Protein AF-A0A6A6ZAH0-F1 (afdb_monomer_lite)

Foldseek 3Di:
DDDDDDDDDPPPDPDDDDDPDPVPCPDDPDDDPDPPDPDQDPVNQVVCPVVDDDDDDDDPVVVVCVVVVVVVVVCVVVVPFPEEQEALAPVSVLVVVVCCVVCVPGGYHYHHPDPDGHPPNQDDPPRHFKDKAFPPCVVVCVVVVQDWDDPDRITIRRGPDDDDDDD

Secondary structure (DSSP, 8-state):
-PPPP-PPP-------S------TT----------------HHHHHTTSTTT--PPP--HHHHHHHHHHHHHHHHHHHSS-SEEEE--BHHHHHHHHHHHHH-TTS-EEEE-SSSS-BGGGG--GGG---EEEETTTHHHHHHHT---EE-SSEEEES-TT------

pLDDT: mean 80.13, std 23.16, range [34.03, 98.5]

Structure (mmCIF, N/CA/C/O backbone):
data_AF-A0A6A6ZAH0-F1
#
_entry.id   AF-A0A6A6ZAH0-F1
#
loop_
_atom_site.group_PDB
_atom_site.id
_atom_site.type_symbol
_atom_site.label_atom_id
_atom_site.label_alt_id
_atom_site.label_comp_id
_atom_site.label_asym_id
_atom_site.label_entity_id
_atom_site.label_seq_id
_atom_site.pdbx_PDB_ins_code
_atom_site.Cartn_x
_atom_site.Cartn_y
_atom_site.Cartn_z
_atom_site.occupancy
_atom_site.B_iso_or_equiv
_atom_site.auth_seq_id
_ato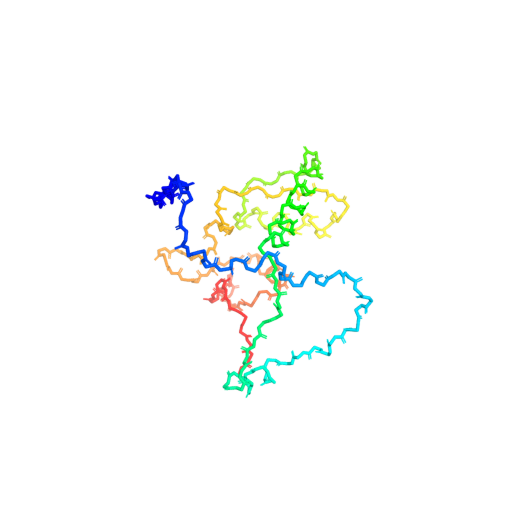m_site.auth_comp_id
_atom_site.auth_asym_id
_atom_site.auth_atom_id
_atom_site.pdbx_PDB_model_num
ATOM 1 N N . MET A 1 1 ? 3.274 23.024 6.729 1.00 49.44 1 MET A N 1
ATOM 2 C CA . MET A 1 1 ? 2.451 23.952 7.531 1.00 49.44 1 MET A CA 1
ATOM 3 C C . MET A 1 1 ? 1.245 23.177 8.020 1.00 49.44 1 MET A C 1
ATOM 5 O O . MET A 1 1 ? 0.526 22.643 7.186 1.00 49.44 1 MET A O 1
ATOM 9 N N . SER A 1 2 ? 1.087 23.022 9.333 1.00 44.03 2 SER A N 1
ATOM 10 C CA . SER A 1 2 ? -0.084 22.353 9.913 1.00 44.03 2 SER A CA 1
ATOM 11 C C . SER A 1 2 ? -1.341 23.197 9.666 1.00 44.03 2 SER A C 1
ATOM 13 O O . SER A 1 2 ? -1.241 24.425 9.724 1.00 44.03 2 SER A O 1
ATOM 15 N N . PRO A 1 3 ? -2.505 22.589 9.378 1.00 44.56 3 PRO A N 1
ATOM 16 C CA . PRO A 1 3 ? -3.747 23.338 9.242 1.00 44.56 3 PRO A CA 1
ATOM 17 C C . PRO A 1 3 ? -4.158 23.950 10.596 1.00 44.56 3 PRO A C 1
ATOM 19 O O . PRO A 1 3 ? -3.790 23.412 11.646 1.00 44.56 3 PRO A O 1
ATOM 22 N N . PRO A 1 4 ? -4.896 25.074 10.598 1.00 46.22 4 PRO A N 1
ATOM 23 C CA . PRO A 1 4 ? -5.333 25.722 11.828 1.00 46.22 4 PRO A CA 1
ATOM 24 C C . PRO A 1 4 ? -6.303 24.830 12.617 1.00 46.22 4 PRO A C 1
ATOM 26 O O . PRO A 1 4 ? -7.178 24.175 12.051 1.00 46.22 4 PRO A O 1
ATOM 29 N N . VAL A 1 5 ? -6.137 24.825 13.942 1.00 50.31 5 VAL A N 1
ATOM 30 C CA . VAL A 1 5 ? -7.052 24.186 14.896 1.00 50.31 5 VAL A CA 1
ATOM 31 C C . VAL A 1 5 ? -8.391 24.920 14.883 1.00 50.31 5 VAL A C 1
ATOM 33 O O . VAL A 1 5 ? -8.432 26.145 14.980 1.00 50.31 5 VAL A O 1
ATOM 36 N N . ALA A 1 6 ? -9.486 24.166 14.800 1.00 41.94 6 ALA A N 1
ATOM 37 C CA . ALA A 1 6 ? -10.827 24.695 15.003 1.00 41.94 6 ALA A CA 1
ATOM 38 C C . ALA A 1 6 ? -11.015 25.049 16.487 1.00 41.94 6 ALA A C 1
ATOM 40 O O . ALA A 1 6 ? -11.250 24.173 17.318 1.00 41.94 6 ALA A O 1
ATOM 41 N N . THR A 1 7 ? -10.889 26.331 16.825 1.00 47.12 7 THR A N 1
ATOM 42 C CA . THR A 1 7 ? -11.331 26.873 18.112 1.00 47.12 7 THR A CA 1
ATOM 43 C C . THR A 1 7 ? -12.829 27.134 18.032 1.00 47.12 7 THR A C 1
ATOM 45 O O . THR A 1 7 ? -13.280 27.895 17.178 1.00 47.12 7 THR A O 1
ATOM 48 N N . PHE A 1 8 ? -13.603 26.490 18.896 1.00 46.66 8 PHE A N 1
ATOM 49 C CA . PHE A 1 8 ? -15.008 26.819 19.105 1.00 46.66 8 PHE A CA 1
ATOM 50 C C . PHE A 1 8 ? -15.122 27.707 20.342 1.00 46.66 8 PHE A C 1
ATOM 52 O O . PHE A 1 8 ? -14.580 27.376 21.396 1.00 46.66 8 PHE A O 1
ATOM 59 N N . ASP A 1 9 ? -15.828 28.826 20.203 1.00 39.25 9 ASP A N 1
ATOM 60 C CA . ASP A 1 9 ? -16.197 29.669 21.334 1.00 39.25 9 ASP A CA 1
ATOM 61 C C . ASP A 1 9 ? -17.203 28.918 22.218 1.00 39.25 9 ASP A C 1
ATOM 63 O O . ASP A 1 9 ? -18.244 28.447 21.745 1.00 39.25 9 ASP A O 1
ATOM 67 N N . GLU A 1 10 ? -16.911 28.806 23.516 1.00 39.69 10 GLU A N 1
ATOM 68 C CA . GLU A 1 10 ? -17.898 28.364 24.501 1.00 39.69 10 GLU A CA 1
ATOM 69 C C . GLU A 1 10 ? -18.996 29.429 24.619 1.00 39.69 10 GLU A C 1
ATOM 71 O O . GLU A 1 10 ? -18.853 30.449 25.295 1.00 39.69 10 GLU A O 1
ATOM 76 N N . VAL A 1 11 ? -20.131 29.190 23.961 1.00 40.19 11 VAL A N 1
ATOM 77 C CA . VAL A 1 11 ? -21.334 29.999 24.165 1.00 40.19 11 VAL A CA 1
ATOM 78 C C . VAL A 1 11 ? -21.904 29.670 25.543 1.00 40.19 11 VAL A C 1
ATOM 80 O O . VAL A 1 11 ? -22.557 28.648 25.751 1.00 40.19 11 VAL A O 1
ATOM 83 N N . ASN A 1 12 ? -21.657 30.569 26.492 1.00 41.06 12 ASN A N 1
ATOM 84 C CA . ASN A 1 12 ? -22.241 30.551 27.825 1.00 41.06 12 ASN A CA 1
ATOM 85 C C . ASN A 1 12 ? -23.762 30.782 27.713 1.00 41.06 12 ASN A C 1
ATOM 87 O O . ASN A 1 12 ? -24.224 31.899 27.468 1.00 41.06 12 ASN A O 1
ATOM 91 N N . THR A 1 13 ? -24.562 29.718 27.823 1.00 39.81 13 THR A N 1
ATOM 92 C CA . THR A 1 13 ? -26.018 29.806 27.652 1.00 39.81 13 THR A CA 1
ATOM 93 C C . THR A 1 13 ? -26.682 30.384 28.901 1.00 39.81 13 THR A C 1
ATOM 95 O O . THR A 1 13 ? -27.171 29.648 29.762 1.00 39.81 13 THR A O 1
ATOM 98 N N . SER A 1 14 ? -26.769 31.713 28.975 1.00 37.03 14 SER A N 1
ATOM 99 C CA . SER A 1 14 ? -27.849 32.351 29.727 1.00 37.03 14 SER A CA 1
ATOM 100 C C . SER A 1 14 ? -29.165 32.069 28.999 1.00 37.03 14 SER A C 1
ATOM 102 O O . SER A 1 14 ? -29.306 32.329 27.803 1.00 37.03 14 SER A O 1
ATOM 104 N N . ARG A 1 15 ? -30.113 31.449 29.709 1.00 50.38 15 ARG A N 1
ATOM 105 C CA . ARG A 1 15 ? -31.440 31.088 29.199 1.00 50.38 15 ARG A CA 1
ATOM 106 C C . ARG A 1 15 ? -32.173 32.343 28.731 1.00 50.38 15 ARG A C 1
ATOM 108 O O . ARG A 1 15 ? -32.501 33.169 29.572 1.00 50.38 15 ARG A O 1
ATOM 115 N N . ASN A 1 16 ? -32.508 32.422 27.442 1.00 35.72 16 ASN A N 1
ATOM 116 C CA . ASN A 1 16 ? -33.753 33.038 26.976 1.00 35.72 16 ASN A CA 1
ATOM 117 C C . ASN A 1 16 ? -34.095 32.655 25.522 1.00 35.72 16 ASN A C 1
ATOM 119 O O . ASN A 1 16 ? -33.371 32.974 24.589 1.00 35.72 16 ASN A O 1
ATOM 123 N N . GLY A 1 17 ? -35.228 31.956 25.381 1.00 45.16 17 GLY A N 1
ATOM 124 C CA . GLY A 1 17 ? -36.203 32.046 24.283 1.00 45.16 17 GLY A CA 1
ATOM 125 C C . GLY A 1 17 ? -35.731 32.082 22.826 1.00 45.16 17 GLY A C 1
ATOM 126 O O . GLY A 1 17 ? -35.777 33.139 22.213 1.00 45.16 17 GLY A O 1
ATOM 127 N N . ASN A 1 18 ? -35.376 30.914 22.278 1.00 41.81 18 ASN A N 1
ATOM 128 C CA . ASN A 1 18 ? -35.708 30.390 20.933 1.00 41.81 18 ASN A CA 1
ATOM 129 C C . ASN A 1 18 ? -34.657 29.345 20.543 1.00 41.81 18 ASN A C 1
ATOM 131 O O . ASN A 1 18 ? -33.749 29.585 19.751 1.00 41.81 18 ASN A O 1
ATOM 135 N N . SER A 1 19 ? -34.755 28.161 21.146 1.00 39.94 19 SER A N 1
ATOM 136 C CA . SER A 1 19 ? -33.891 27.037 20.801 1.00 39.94 19 SER A CA 1
ATOM 137 C C . SER A 1 19 ? -34.335 26.435 19.470 1.00 39.94 19 SER A C 1
ATOM 139 O O . SER A 1 19 ? -35.441 25.898 19.379 1.00 39.94 19 SER A O 1
ATOM 141 N N . PHE A 1 20 ? -33.455 26.451 18.468 1.00 42.12 20 PHE A N 1
ATOM 142 C CA . PHE A 1 20 ? -33.523 25.486 17.376 1.00 42.12 20 PHE A CA 1
ATOM 143 C C . PHE A 1 20 ? -33.599 24.088 17.993 1.00 42.12 20 PHE A C 1
ATOM 145 O O . PHE A 1 20 ? -32.735 23.695 18.779 1.00 42.12 20 PHE A O 1
ATOM 152 N N . ALA A 1 21 ? -34.679 23.366 17.701 1.00 43.47 21 ALA A N 1
ATOM 153 C CA . ALA A 1 21 ? -34.911 22.048 18.259 1.00 43.47 21 ALA A CA 1
ATOM 154 C C . ALA A 1 21 ? -33.865 21.076 17.699 1.00 43.47 21 ALA A C 1
ATOM 156 O O . ALA A 1 21 ? -34.043 20.505 16.623 1.00 43.47 21 ALA A O 1
ATOM 157 N N . ILE A 1 22 ? -32.768 20.873 18.434 1.00 53.12 22 ILE A N 1
ATOM 158 C CA . ILE A 1 22 ? -31.915 19.704 18.240 1.00 53.12 22 ILE A CA 1
ATOM 159 C C . ILE A 1 22 ? -32.826 18.507 18.500 1.00 53.12 22 ILE A C 1
ATOM 161 O O . ILE A 1 22 ? -33.204 18.242 19.643 1.00 53.12 22 ILE A O 1
ATOM 165 N N . LYS A 1 23 ? -33.238 17.815 17.433 1.00 48.50 23 LYS A N 1
ATOM 166 C CA . LYS A 1 23 ? -33.990 16.562 17.528 1.00 48.50 23 LYS A CA 1
ATOM 167 C C . LYS A 1 23 ? -33.090 15.539 18.223 1.00 48.50 23 LYS A C 1
ATOM 169 O O . LYS A 1 23 ? -32.306 14.844 17.586 1.00 48.50 23 LYS A O 1
ATOM 174 N N . LYS A 1 24 ? -33.189 15.488 19.553 1.00 51.62 24 LYS A N 1
ATOM 175 C CA . LYS A 1 24 ? -32.439 14.590 20.445 1.00 51.62 24 LYS A CA 1
ATOM 176 C C . LYS A 1 24 ? -32.706 13.110 20.114 1.00 51.62 24 LYS A C 1
ATOM 178 O O . LYS A 1 24 ? -31.846 12.249 20.313 1.00 51.62 24 LYS A O 1
ATOM 183 N N . ASP A 1 25 ? -33.837 12.857 19.460 1.00 52.41 25 ASP A N 1
ATOM 184 C CA . ASP A 1 25 ? -34.356 11.535 19.134 1.00 52.41 25 ASP A CA 1
ATOM 185 C C . ASP A 1 25 ? -34.419 11.295 17.617 1.00 52.41 25 ASP A C 1
ATOM 187 O O . ASP A 1 25 ? -35.470 11.023 17.043 1.00 52.41 25 ASP A O 1
ATOM 191 N N . LEU A 1 26 ? -33.275 11.381 16.929 1.00 53.47 26 LEU A N 1
ATOM 192 C CA . LEU A 1 26 ? -33.140 10.713 15.628 1.00 53.47 26 LEU A CA 1
ATOM 193 C C . LEU A 1 26 ? -33.296 9.197 15.850 1.00 53.47 26 LEU A C 1
ATOM 195 O O . LEU A 1 26 ? -32.556 8.658 16.678 1.00 53.47 26 LEU A O 1
ATOM 199 N N . PRO A 1 27 ? -34.208 8.488 15.172 1.00 47.91 27 PRO A N 1
ATOM 200 C CA . PRO A 1 27 ? -34.432 7.068 15.422 1.00 47.91 27 PRO A CA 1
ATOM 201 C C . PRO A 1 27 ? -33.123 6.284 15.258 1.00 47.91 27 PRO A C 1
ATOM 203 O O . PRO A 1 27 ? -32.536 6.223 14.179 1.00 47.91 27 PRO A O 1
ATOM 206 N N . VAL A 1 28 ? -32.634 5.705 16.356 1.00 47.09 28 VAL A N 1
ATOM 207 C CA . VAL A 1 28 ? -31.566 4.706 16.314 1.00 47.09 28 VAL A CA 1
ATOM 208 C C . VAL A 1 28 ? -32.256 3.403 15.964 1.00 47.09 28 VAL A C 1
ATOM 210 O O . VAL A 1 28 ? -32.920 2.815 16.814 1.00 47.09 28 VAL A O 1
ATOM 213 N N . HIS A 1 29 ? -32.123 2.948 14.720 1.00 49.47 29 HIS A N 1
ATOM 214 C CA . HIS A 1 29 ? -32.482 1.575 14.396 1.00 49.47 29 HIS A CA 1
ATOM 215 C C . HIS A 1 29 ? -31.541 0.648 15.177 1.00 49.47 29 HIS A C 1
ATOM 217 O O . HIS A 1 29 ? -30.382 0.440 14.814 1.00 49.47 29 HIS A O 1
ATOM 223 N N . THR A 1 30 ? -32.032 0.132 16.304 1.00 43.94 30 THR A N 1
ATOM 224 C CA . THR A 1 30 ? -31.494 -1.063 16.950 1.00 43.94 30 THR A CA 1
ATOM 225 C C . THR A 1 30 ? -31.515 -2.190 15.926 1.00 43.94 30 THR A C 1
ATOM 227 O O . THR A 1 30 ? -32.430 -2.263 15.107 1.00 43.94 30 THR A O 1
ATOM 230 N N . LYS A 1 31 ? -30.470 -3.028 15.919 1.00 43.69 31 LYS A N 1
ATOM 231 C CA . LYS A 1 31 ? -30.310 -4.144 14.977 1.00 43.69 31 LYS A CA 1
ATOM 232 C C . LYS A 1 31 ? -31.544 -5.060 15.010 1.00 43.69 31 LYS A C 1
ATOM 234 O O . LYS A 1 31 ? -31.597 -5.991 15.804 1.00 43.69 31 LYS A O 1
ATOM 239 N N . GLY A 1 32 ? -32.524 -4.792 14.154 1.00 37.25 32 GLY A N 1
ATOM 240 C CA . GLY A 1 32 ? -33.527 -5.760 13.737 1.00 37.25 32 GLY A CA 1
ATOM 241 C C . GLY A 1 32 ? -32.890 -6.699 12.719 1.00 37.25 32 GLY A C 1
ATOM 242 O O . GLY A 1 32 ? -32.059 -6.253 11.926 1.00 37.25 32 GLY A O 1
ATOM 243 N N . ASN A 1 33 ? -33.243 -7.986 12.777 1.00 40.12 33 ASN A N 1
ATOM 244 C CA . ASN A 1 33 ? -32.808 -9.018 11.834 1.00 40.12 33 ASN A CA 1
ATOM 245 C C . ASN A 1 33 ? -32.844 -8.479 10.398 1.00 40.12 33 ASN A C 1
ATOM 247 O O . ASN A 1 33 ? -33.912 -8.203 9.853 1.00 40.12 33 ASN A O 1
ATOM 251 N N . GLY A 1 34 ? -31.656 -8.266 9.830 1.00 43.16 34 GLY A N 1
ATOM 252 C CA . GLY A 1 34 ? -31.483 -7.579 8.563 1.00 43.16 34 GLY A CA 1
ATOM 253 C C . GLY A 1 34 ? -32.061 -8.401 7.423 1.00 43.16 34 GLY A C 1
ATOM 254 O O . GLY A 1 34 ? -31.441 -9.361 6.976 1.00 43.16 34 GLY A O 1
ATOM 255 N N . GLN A 1 35 ? -33.216 -7.984 6.908 1.00 40.56 35 GLN A N 1
ATOM 256 C CA . GLN A 1 35 ? -33.512 -8.219 5.504 1.00 40.56 35 GLN A CA 1
ATOM 257 C C . GLN A 1 35 ? -32.413 -7.518 4.705 1.00 40.56 35 GLN A C 1
ATOM 259 O O . GLN A 1 35 ? -32.317 -6.289 4.697 1.00 40.56 35 GLN A O 1
ATOM 264 N N . VAL A 1 36 ? -31.535 -8.312 4.097 1.00 45.28 36 VAL A N 1
ATOM 265 C CA . VAL A 1 36 ? -30.515 -7.835 3.166 1.00 45.28 36 VAL A CA 1
ATOM 266 C C . VAL A 1 36 ? -31.265 -7.177 2.010 1.00 45.28 36 VAL A C 1
ATOM 268 O O . VAL A 1 36 ? -31.887 -7.863 1.202 1.00 45.28 36 VAL A O 1
ATOM 271 N N . LYS A 1 37 ? -31.276 -5.839 1.955 1.00 54.59 37 LYS A N 1
ATOM 272 C CA . LYS A 1 37 ? -31.724 -5.135 0.749 1.00 54.59 37 LYS A CA 1
ATOM 273 C C . LYS A 1 37 ? -30.828 -5.605 -0.396 1.00 54.59 37 LYS A C 1
ATOM 275 O O . LYS A 1 37 ? -29.609 -5.638 -0.233 1.00 54.59 37 LYS A O 1
ATOM 280 N N . ALA A 1 38 ? -31.442 -6.001 -1.511 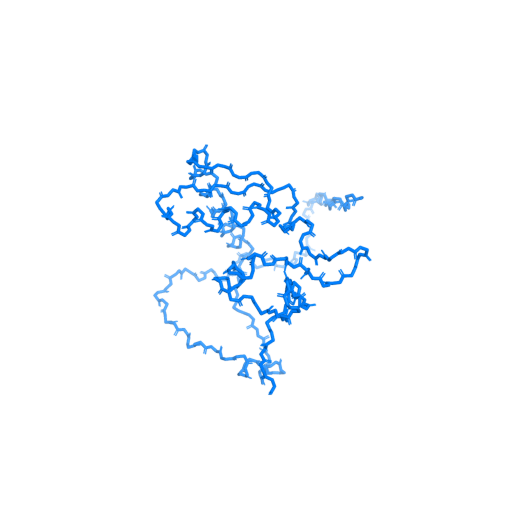1.00 60.53 38 ALA A N 1
ATOM 281 C CA . ALA A 1 38 ? -30.735 -6.426 -2.713 1.00 60.53 38 ALA A CA 1
ATOM 282 C C . ALA A 1 38 ? -29.625 -5.423 -3.068 1.00 60.53 38 ALA A C 1
ATOM 284 O O . ALA A 1 38 ? -29.817 -4.211 -2.941 1.00 60.53 38 ALA A O 1
ATOM 285 N N . HIS A 1 39 ? -28.468 -5.942 -3.479 1.00 58.41 39 HIS A N 1
ATOM 286 C CA . HIS A 1 39 ? -27.314 -5.140 -3.866 1.00 58.41 39 HIS A CA 1
ATOM 287 C C . HIS A 1 39 ? -27.723 -4.233 -5.035 1.00 58.41 39 HIS A C 1
ATOM 289 O O . HIS A 1 39 ? -27.993 -4.718 -6.131 1.00 58.41 39 HIS A O 1
ATOM 295 N N . GLN A 1 40 ? -27.847 -2.926 -4.798 1.00 69.19 40 GLN A N 1
ATOM 296 C CA . GLN A 1 40 ? -28.159 -1.977 -5.867 1.00 69.19 40 GLN A CA 1
ATOM 297 C C . GLN A 1 40 ? -26.938 -1.867 -6.788 1.00 69.19 40 GLN A C 1
ATOM 299 O O . GLN A 1 40 ? -25.805 -1.793 -6.306 1.00 69.19 40 GLN A O 1
ATOM 304 N N . THR A 1 41 ? -27.155 -1.911 -8.104 1.00 78.81 41 THR A N 1
ATOM 305 C CA . THR A 1 41 ? -26.079 -1.719 -9.088 1.00 78.81 41 THR A CA 1
ATOM 306 C C . THR A 1 41 ? -25.796 -0.231 -9.272 1.00 78.81 41 THR A C 1
ATOM 308 O O . THR A 1 41 ? -26.684 0.605 -9.082 1.00 78.81 41 THR A O 1
ATOM 311 N N . LEU A 1 42 ? -24.566 0.110 -9.666 1.00 77.00 42 LEU A N 1
ATOM 312 C CA . LEU A 1 42 ? -24.162 1.499 -9.918 1.00 77.00 42 LEU A CA 1
ATOM 313 C C . LEU A 1 42 ? -25.038 2.166 -10.984 1.00 77.00 42 LEU A C 1
ATOM 315 O O . LEU A 1 42 ? -25.408 3.324 -10.832 1.00 77.00 42 LEU A O 1
ATOM 319 N N . GLU A 1 43 ? -25.437 1.415 -12.009 1.00 77.75 43 GLU A N 1
ATOM 320 C CA . GLU A 1 43 ? -26.357 1.862 -13.062 1.00 77.75 43 GLU A CA 1
ATOM 321 C C . GLU A 1 43 ? -27.718 2.270 -12.482 1.00 77.75 43 GLU A C 1
ATOM 323 O O . GLU A 1 43 ? -28.231 3.343 -12.792 1.00 77.75 43 GLU A O 1
ATOM 328 N N . THR A 1 44 ? -28.256 1.459 -11.563 1.00 75.31 44 THR A N 1
ATOM 329 C CA . THR A 1 44 ? -29.536 1.725 -10.885 1.00 75.31 44 THR A CA 1
ATOM 330 C C . THR A 1 44 ? -29.448 2.943 -9.957 1.00 75.31 44 THR A C 1
ATOM 332 O O . THR A 1 44 ? -30.429 3.655 -9.747 1.00 75.31 44 THR A O 1
ATOM 335 N N . MET A 1 45 ? -28.278 3.198 -9.368 1.00 75.31 45 MET A N 1
ATOM 336 C CA . MET A 1 45 ? -28.051 4.375 -8.523 1.00 75.31 45 MET A CA 1
ATOM 337 C C . MET A 1 45 ? -27.861 5.643 -9.362 1.00 75.31 45 MET A C 1
ATOM 339 O O . MET A 1 45 ? -28.406 6.686 -9.005 1.00 75.31 45 MET A O 1
ATOM 343 N N . ALA A 1 46 ? -27.152 5.546 -10.491 1.00 76.94 46 ALA A N 1
ATOM 344 C CA . ALA A 1 46 ? -26.925 6.651 -11.419 1.00 76.94 46 ALA A CA 1
ATOM 345 C C . ALA A 1 46 ? -28.239 7.156 -12.030 1.00 76.94 46 ALA A C 1
ATOM 347 O O . ALA A 1 46 ? -28.484 8.361 -12.050 1.00 76.94 46 ALA A O 1
ATOM 348 N N . SER A 1 47 ? -29.136 6.248 -12.430 1.00 75.94 47 SER A N 1
ATOM 349 C CA . SER A 1 47 ? -30.467 6.613 -12.935 1.00 75.94 47 SER A CA 1
ATOM 350 C C . SER A 1 47 ? -31.368 7.263 -11.878 1.00 75.94 47 SER A C 1
ATOM 352 O O . SER A 1 47 ? -32.326 7.953 -12.216 1.00 75.94 47 SER A O 1
ATOM 354 N N . ASN A 1 48 ? -31.077 7.051 -10.593 1.00 75.19 48 ASN A N 1
ATOM 355 C CA . ASN A 1 48 ? -31.842 7.599 -9.473 1.00 75.19 48 ASN A CA 1
ATOM 356 C C . ASN A 1 48 ? -31.219 8.868 -8.873 1.00 75.19 48 ASN A C 1
ATOM 358 O O . ASN A 1 48 ? -31.738 9.378 -7.880 1.00 75.19 48 ASN A O 1
ATOM 362 N N . TRP A 1 49 ? -30.146 9.398 -9.472 1.00 75.69 49 TRP A N 1
ATOM 363 C CA . TRP A 1 49 ? -29.481 10.617 -9.004 1.00 75.69 49 TRP A CA 1
ATOM 364 C C . TRP A 1 49 ? -30.435 11.816 -8.969 1.00 75.69 49 TRP A C 1
ATOM 366 O O . TRP A 1 49 ? -30.536 12.505 -7.956 1.00 75.69 49 TRP A O 1
ATOM 376 N N . GLU A 1 50 ? -31.207 12.007 -10.041 1.00 77.00 50 GLU A N 1
ATOM 377 C CA . GLU A 1 50 ? -32.198 13.087 -10.139 1.00 77.00 50 GLU A CA 1
ATOM 378 C C . GLU A 1 50 ? -33.492 12.792 -9.355 1.00 77.00 50 GLU A C 1
ATOM 380 O O . GLU A 1 50 ? -34.248 13.706 -9.036 1.00 77.00 50 GLU A O 1
ATOM 385 N N . ASN A 1 51 ? -33.721 11.532 -8.963 1.00 77.62 51 ASN A N 1
ATOM 386 C CA . ASN A 1 51 ? -34.959 11.060 -8.326 1.00 77.62 51 ASN A CA 1
ATOM 387 C C . ASN A 1 51 ? -34.865 10.972 -6.791 1.00 77.62 51 ASN A C 1
ATOM 389 O O . ASN A 1 51 ? -35.511 10.130 -6.166 1.00 77.62 51 ASN A O 1
ATOM 393 N N . GLY A 1 52 ? -34.071 11.846 -6.168 1.00 76.88 52 GLY A N 1
ATOM 394 C CA . GLY A 1 52 ? -33.987 11.932 -4.708 1.00 76.88 52 GLY A CA 1
ATOM 395 C C . GLY A 1 52 ? -33.047 10.903 -4.084 1.00 76.88 52 GLY A C 1
ATOM 396 O O . GLY A 1 52 ? -33.389 10.274 -3.079 1.00 76.88 52 GLY A O 1
ATOM 397 N N . PHE A 1 53 ? -31.853 10.745 -4.663 1.00 84.75 53 PHE A N 1
ATOM 398 C CA . PHE A 1 53 ? -30.781 9.960 -4.058 1.00 84.75 53 PHE A CA 1
ATOM 399 C C . PHE A 1 53 ? -30.563 10.354 -2.589 1.00 84.75 53 PHE A C 1
ATOM 401 O O . PHE A 1 53 ? -30.349 11.521 -2.253 1.00 84.75 53 PHE A O 1
ATOM 408 N N . THR A 1 54 ? -30.602 9.365 -1.698 1.00 84.75 54 THR A N 1
ATOM 409 C CA . THR A 1 54 ? -30.367 9.578 -0.272 1.00 84.75 54 THR A CA 1
ATOM 410 C C . THR A 1 54 ? -29.652 8.381 0.338 1.00 84.75 54 THR A C 1
ATOM 412 O O . THR A 1 54 ? -29.988 7.224 0.071 1.00 84.75 54 THR A O 1
ATOM 415 N N . PHE A 1 55 ? -28.641 8.658 1.159 1.00 89.31 55 PHE A N 1
ATOM 416 C CA . PHE A 1 55 ? -27.972 7.627 1.941 1.00 89.31 55 PHE A CA 1
ATOM 417 C C . PHE A 1 55 ? -28.864 7.156 3.091 1.00 89.31 55 PHE A C 1
ATOM 419 O O . PHE A 1 55 ? -29.753 7.866 3.563 1.00 89.31 55 PHE A O 1
ATOM 426 N N . ALA A 1 56 ? -28.589 5.950 3.585 1.00 91.62 56 ALA A N 1
ATOM 427 C CA . ALA A 1 56 ? -29.203 5.491 4.820 1.00 91.62 56 ALA A CA 1
ATOM 428 C C . ALA A 1 56 ? -28.848 6.447 5.981 1.00 91.62 56 ALA A C 1
ATOM 430 O O . ALA A 1 56 ? -27.710 6.921 6.057 1.00 91.62 56 ALA A O 1
ATOM 431 N N . PRO A 1 57 ? -29.788 6.716 6.903 1.00 93.19 57 PRO A N 1
ATOM 432 C CA . PRO A 1 57 ? -29.516 7.567 8.052 1.00 93.19 57 PRO A CA 1
ATOM 433 C C . PRO A 1 57 ? -28.439 6.943 8.950 1.00 93.19 57 PRO A C 1
ATOM 435 O O . PRO A 1 57 ? -28.457 5.741 9.222 1.00 93.19 57 PRO A O 1
ATOM 438 N N . ILE A 1 58 ? -27.525 7.774 9.453 1.00 96.00 58 ILE A N 1
ATOM 439 C CA . ILE A 1 58 ? -26.443 7.381 10.364 1.00 96.00 58 ILE A CA 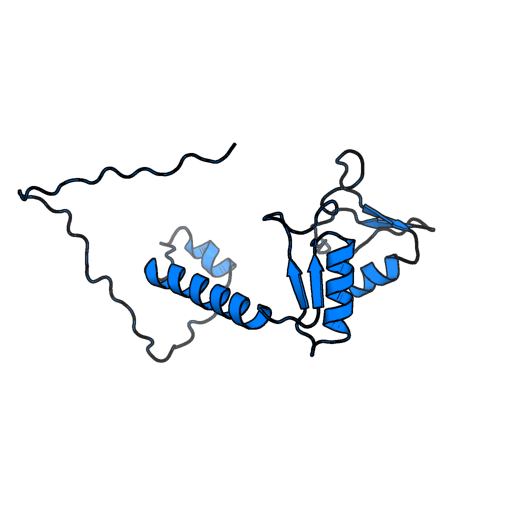1
ATOM 440 C C . ILE A 1 58 ? -26.239 8.463 11.430 1.00 96.00 58 ILE A C 1
ATOM 442 O O . ILE A 1 58 ? -26.508 9.636 11.188 1.00 96.00 58 ILE A O 1
ATOM 446 N N . ARG A 1 59 ? -25.769 8.073 12.621 1.00 95.69 59 ARG A N 1
ATOM 447 C CA . ARG A 1 59 ? -25.300 9.001 13.664 1.00 95.69 59 ARG A CA 1
ATOM 448 C C . ARG A 1 59 ? -23.771 9.027 13.704 1.00 95.69 59 ARG A C 1
ATOM 450 O O . ARG A 1 59 ? -23.127 7.981 13.641 1.00 95.69 59 ARG A O 1
ATOM 457 N N . GLU A 1 60 ? -23.184 10.188 13.955 1.00 97.44 60 GLU A N 1
ATOM 458 C CA . GLU A 1 60 ? -21.733 10.435 14.019 1.00 97.44 60 GLU A CA 1
ATOM 459 C C . GLU A 1 60 ? -21.042 9.498 15.021 1.00 97.44 60 GLU A C 1
ATOM 461 O O . GLU A 1 60 ? -19.975 8.936 14.767 1.00 97.44 60 GLU A O 1
ATOM 466 N N . SER A 1 61 ? -21.703 9.239 16.153 1.00 97.19 61 SER A N 1
ATOM 467 C CA . SER A 1 61 ? -21.190 8.335 17.187 1.00 97.19 61 SER A CA 1
ATOM 468 C C . SER A 1 61 ? -21.106 6.864 16.747 1.00 97.19 61 SER A C 1
ATOM 470 O O . SER A 1 61 ? -20.368 6.089 17.357 1.00 97.19 61 SER A O 1
ATOM 472 N N . GLN A 1 62 ? -21.850 6.450 15.715 1.00 96.50 62 GLN A N 1
ATOM 473 C CA . GLN A 1 62 ? -21.710 5.115 15.125 1.00 96.50 62 GLN A CA 1
ATOM 474 C C . GLN A 1 62 ? -20.420 5.035 14.307 1.00 96.50 62 GLN A C 1
ATOM 476 O O . GLN A 1 62 ? -19.684 4.061 14.450 1.00 96.50 62 GLN A O 1
ATOM 481 N N . VAL A 1 63 ? -20.112 6.080 13.532 1.00 97.88 63 VAL A N 1
ATOM 482 C CA . VAL A 1 63 ? -18.883 6.188 12.729 1.00 97.88 63 VAL A CA 1
ATOM 483 C C . VAL A 1 63 ? -17.651 6.223 13.635 1.00 97.88 63 VAL A C 1
ATOM 485 O O . VAL A 1 63 ? -16.753 5.397 13.483 1.00 97.88 63 VAL A O 1
ATOM 488 N N . SER A 1 64 ? -17.651 7.093 14.652 1.00 98.06 64 SER A N 1
ATOM 489 C CA . SER A 1 64 ? -16.549 7.193 15.621 1.00 98.06 64 SER A CA 1
ATOM 490 C C . SER A 1 64 ? -16.267 5.851 16.310 1.00 98.06 64 SER A C 1
ATOM 492 O O . SER A 1 64 ? -15.137 5.369 16.276 1.00 98.06 64 SER A O 1
ATOM 494 N N . ARG A 1 65 ? -17.299 5.181 16.850 1.00 98.12 65 ARG A N 1
ATOM 495 C CA . ARG A 1 65 ? -17.145 3.866 17.503 1.00 98.12 65 ARG A CA 1
ATOM 496 C C . ARG A 1 65 ? -16.742 2.752 16.540 1.00 98.12 65 ARG A C 1
ATOM 498 O O . ARG A 1 65 ? -16.147 1.769 16.975 1.00 98.12 65 ARG A O 1
ATOM 505 N N . ALA A 1 66 ? -17.125 2.838 15.267 1.00 97.81 66 ALA A N 1
ATOM 506 C CA . ALA A 1 66 ? -16.746 1.844 14.271 1.00 97.81 66 ALA A CA 1
ATOM 507 C C . ALA A 1 66 ? -15.242 1.898 13.975 1.00 97.81 66 ALA A C 1
ATOM 509 O O . ALA A 1 66 ? -14.622 0.838 13.877 1.00 97.81 66 ALA A O 1
ATOM 510 N N . MET A 1 67 ? -14.673 3.100 13.872 1.00 98.19 67 MET A N 1
ATOM 511 C CA . MET A 1 67 ? -13.240 3.293 13.641 1.00 98.19 67 MET A CA 1
ATOM 512 C C . MET A 1 67 ? -12.425 2.952 14.890 1.00 98.19 67 MET A C 1
ATOM 514 O O . MET A 1 67 ? -11.552 2.091 14.833 1.00 98.19 67 MET A O 1
ATOM 518 N N . THR A 1 68 ? -12.756 3.556 16.037 1.00 98.25 68 THR A N 1
ATOM 519 C CA . THR A 1 68 ? -11.957 3.395 17.263 1.00 98.25 68 THR A CA 1
ATOM 520 C C . THR A 1 68 ? -11.919 1.953 17.741 1.00 98.25 68 THR A C 1
ATOM 522 O O . THR A 1 68 ? -10.848 1.458 18.065 1.00 98.25 68 THR A O 1
ATOM 525 N N . ARG A 1 69 ? -13.047 1.230 17.715 1.00 98.44 69 ARG A N 1
ATOM 526 C CA . ARG A 1 69 ? -13.075 -0.177 18.141 1.00 98.44 69 ARG A CA 1
ATOM 527 C C . ARG A 1 69 ? -12.095 -1.050 17.355 1.00 98.44 69 ARG A C 1
ATOM 529 O O . ARG A 1 69 ? -11.438 -1.883 17.960 1.00 98.44 69 ARG A O 1
ATOM 536 N N . ARG A 1 70 ? -12.022 -0.874 16.032 1.00 98.50 70 ARG A N 1
ATOM 537 C CA . ARG A 1 70 ? -11.128 -1.664 15.172 1.00 98.50 70 ARG A CA 1
ATOM 538 C C . ARG A 1 70 ? -9.675 -1.289 15.413 1.00 98.50 70 ARG A C 1
ATOM 540 O O . ARG A 1 70 ? -8.871 -2.159 15.695 1.00 98.50 70 ARG A O 1
ATOM 547 N N . TYR A 1 71 ? -9.384 0.008 15.430 1.00 98.44 71 TYR A N 1
ATOM 548 C CA . TYR A 1 71 ? -8.021 0.484 15.624 1.00 98.44 71 TYR A CA 1
ATOM 549 C C . TYR A 1 71 ? -7.439 0.074 16.984 1.00 98.44 71 TYR A C 1
ATOM 551 O O . TYR A 1 71 ? -6.293 -0.343 17.062 1.00 98.44 71 TYR A O 1
ATOM 559 N N . PHE A 1 72 ? -8.231 0.129 18.061 1.00 98.25 72 PHE A N 1
ATOM 560 C CA . PHE A 1 72 ? -7.790 -0.360 19.372 1.00 98.25 72 PHE A CA 1
ATOM 561 C C . PHE A 1 72 ? -7.596 -1.877 19.407 1.00 98.25 72 PHE A C 1
ATOM 563 O O . PHE A 1 72 ? -6.682 -2.344 20.076 1.00 98.25 72 PHE A O 1
ATOM 570 N N . GLN A 1 73 ? -8.428 -2.636 18.691 1.00 98.44 73 GLN A N 1
ATOM 571 C CA . GLN A 1 73 ? -8.244 -4.079 18.560 1.00 98.44 73 GLN A CA 1
ATOM 572 C C . GLN A 1 73 ? -6.942 -4.403 17.814 1.00 98.44 73 GLN A C 1
ATOM 574 O O . GLN A 1 73 ? -6.211 -5.290 18.238 1.00 98.44 73 GLN A O 1
ATOM 579 N N . ASP A 1 74 ? -6.623 -3.664 16.751 1.00 98.25 74 ASP A N 1
ATOM 580 C CA . ASP A 1 74 ? -5.355 -3.815 16.037 1.00 98.25 74 ASP A CA 1
ATOM 581 C C . ASP A 1 74 ? -4.165 -3.435 16.935 1.00 98.25 74 ASP A C 1
ATOM 583 O O . ASP A 1 74 ? -3.196 -4.187 17.010 1.00 98.25 74 ASP A O 1
ATOM 587 N N . LEU A 1 75 ? -4.254 -2.323 17.676 1.00 98.31 75 LEU A N 1
ATOM 588 C CA . LEU A 1 75 ? -3.215 -1.904 18.625 1.00 98.31 75 LEU A CA 1
ATOM 589 C C . LEU A 1 75 ? -2.938 -2.956 19.705 1.00 98.31 75 LEU A C 1
ATOM 591 O O . LEU A 1 75 ? -1.778 -3.205 20.009 1.00 98.31 75 LEU A O 1
ATOM 595 N N . ASP A 1 76 ? -3.981 -3.559 20.274 1.00 98.31 76 ASP A N 1
ATOM 596 C CA . ASP A 1 76 ? -3.851 -4.608 21.290 1.00 98.31 76 ASP A CA 1
ATOM 597 C C . ASP A 1 76 ? -3.247 -5.890 20.690 1.00 98.31 76 ASP A C 1
ATOM 599 O O . ASP A 1 76 ? -2.262 -6.424 21.194 1.00 98.31 76 ASP A O 1
ATOM 603 N N . ASN A 1 77 ? -3.759 -6.331 19.535 1.00 97.88 77 ASN A N 1
ATOM 604 C CA . ASN A 1 77 ? -3.295 -7.544 18.855 1.00 97.88 77 ASN A CA 1
ATOM 605 C C . ASN A 1 77 ? -1.819 -7.482 18.420 1.00 97.88 77 ASN A C 1
ATOM 607 O O . ASN A 1 77 ? -1.121 -8.503 18.471 1.00 97.88 77 ASN A O 1
ATOM 611 N N . TYR A 1 78 ? -1.369 -6.311 17.954 1.00 98.31 78 TYR A N 1
ATOM 612 C CA . TYR A 1 78 ? -0.014 -6.077 17.444 1.00 98.31 78 TYR A CA 1
ATOM 613 C C . TYR A 1 78 ? 0.931 -5.439 18.475 1.00 98.31 78 TYR A C 1
ATOM 615 O O . TYR A 1 78 ? 2.105 -5.229 18.159 1.00 98.31 78 TYR A O 1
ATOM 623 N N . ALA A 1 79 ? 0.476 -5.193 19.712 1.00 98.06 79 ALA A N 1
ATOM 624 C CA . ALA A 1 79 ? 1.353 -4.788 20.817 1.00 98.06 79 ALA A CA 1
ATOM 625 C C . ALA A 1 79 ? 2.498 -5.795 21.037 1.00 98.06 79 ALA A C 1
ATOM 627 O O . ALA A 1 79 ? 3.607 -5.409 21.400 1.00 98.06 79 ALA A O 1
ATOM 628 N N . GLU A 1 80 ? 2.243 -7.072 20.740 1.00 97.81 80 GLU A N 1
ATOM 629 C CA . GLU A 1 80 ? 3.245 -8.124 20.596 1.00 97.81 80 GLU A CA 1
ATOM 630 C C . GLU A 1 80 ? 3.121 -8.732 19.191 1.00 97.81 80 GLU A C 1
ATOM 632 O O . GLU A 1 80 ? 2.102 -9.336 18.858 1.00 97.81 80 GLU A O 1
ATOM 637 N N . SER A 1 81 ? 4.139 -8.553 18.349 1.00 97.62 81 SER A N 1
ATOM 638 C CA . SER A 1 81 ? 4.158 -9.002 16.947 1.00 97.62 81 SER A CA 1
ATOM 639 C C . SER A 1 81 ? 5.310 -9.975 16.704 1.00 97.62 81 SER A C 1
ATOM 641 O O . SER A 1 81 ? 6.369 -9.820 17.307 1.00 97.62 81 SER A O 1
ATOM 643 N N . ASP A 1 82 ? 5.140 -10.930 15.785 1.00 98.19 82 ASP A N 1
ATOM 644 C CA . ASP A 1 82 ? 6.210 -11.871 15.417 1.00 98.19 82 ASP A CA 1
ATOM 645 C C . ASP A 1 82 ? 7.278 -11.189 14.553 1.00 98.19 82 ASP A C 1
ATOM 647 O O . ASP A 1 82 ? 8.474 -11.449 14.684 1.00 98.19 82 ASP A O 1
ATOM 651 N N . ILE A 1 83 ? 6.840 -10.307 13.648 1.00 98.25 83 ILE A N 1
ATOM 652 C CA . ILE A 1 83 ? 7.702 -9.551 12.738 1.00 98.25 83 ILE A CA 1
ATOM 653 C C . ILE A 1 83 ? 7.217 -8.105 12.682 1.00 98.25 83 ILE A C 1
ATOM 655 O O . ILE A 1 83 ? 6.024 -7.846 12.525 1.00 98.25 83 ILE A O 1
ATOM 659 N N . VAL A 1 84 ? 8.158 -7.162 12.737 1.00 98.38 84 VAL A N 1
ATOM 660 C CA . VAL A 1 84 ? 7.901 -5.739 12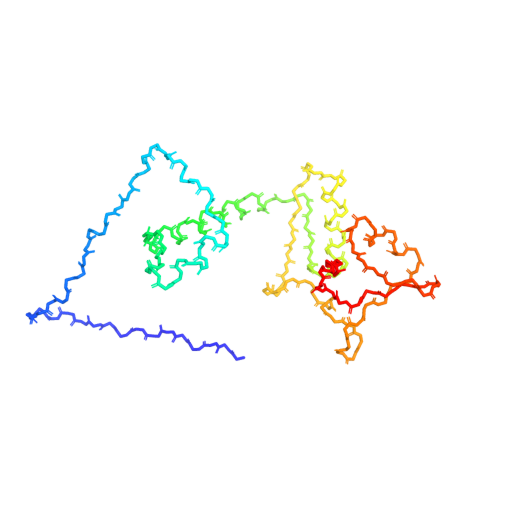.497 1.00 98.38 84 VAL A CA 1
ATOM 661 C C . VAL A 1 84 ? 8.722 -5.276 11.296 1.00 98.38 84 VAL A C 1
ATOM 663 O O . VAL A 1 84 ? 9.945 -5.406 11.285 1.00 98.38 84 VAL A O 1
ATOM 666 N N . ILE A 1 85 ? 8.051 -4.719 10.289 1.00 98.50 85 ILE A N 1
ATOM 667 C CA . ILE A 1 85 ? 8.665 -4.102 9.110 1.00 98.50 85 ILE A CA 1
ATOM 668 C C . ILE A 1 85 ? 8.519 -2.588 9.251 1.00 98.50 85 ILE A C 1
ATOM 670 O O . ILE A 1 85 ? 7.408 -2.077 9.381 1.00 98.50 85 ILE A O 1
ATOM 674 N N . VAL A 1 86 ? 9.638 -1.864 9.222 1.00 98.44 86 VAL A N 1
ATOM 675 C CA . VAL A 1 86 ? 9.658 -0.398 9.327 1.00 98.44 86 VAL A CA 1
ATOM 676 C C . VAL A 1 86 ? 9.894 0.202 7.943 1.00 98.44 86 VAL A C 1
ATOM 678 O O . VAL A 1 86 ? 10.955 0.012 7.351 1.00 98.44 86 VAL A O 1
ATOM 681 N N . GLY A 1 87 ? 8.905 0.939 7.445 1.00 98.00 87 GLY A N 1
ATOM 682 C CA . GLY A 1 87 ? 8.879 1.553 6.122 1.00 98.00 87 GLY A CA 1
ATOM 683 C C . GLY A 1 87 ? 8.114 0.714 5.098 1.00 98.00 87 GLY A C 1
ATOM 684 O O . GLY A 1 87 ? 8.552 -0.358 4.684 1.00 98.00 87 GLY A O 1
ATOM 685 N N . ALA A 1 88 ? 6.999 1.250 4.612 1.00 98.06 88 ALA A N 1
ATOM 686 C CA . ALA A 1 88 ? 6.159 0.678 3.565 1.00 98.06 88 ALA A CA 1
ATOM 687 C C . ALA A 1 88 ? 6.570 1.169 2.165 1.00 98.06 88 ALA A C 1
ATOM 689 O O . ALA A 1 88 ? 5.722 1.499 1.340 1.00 98.06 88 ALA A O 1
ATOM 690 N N . GLY A 1 89 ? 7.876 1.239 1.887 1.00 97.56 89 GLY A N 1
ATOM 691 C CA . GLY A 1 89 ? 8.404 1.470 0.536 1.00 97.56 89 GLY A CA 1
ATOM 692 C C . GLY A 1 89 ? 8.319 0.218 -0.346 1.00 97.56 89 GLY A C 1
ATOM 693 O O . GLY A 1 89 ? 7.878 -0.833 0.114 1.00 97.56 89 GLY A O 1
ATOM 694 N N . SER A 1 90 ? 8.812 0.286 -1.589 1.00 97.19 90 SER A N 1
ATOM 695 C CA . SER A 1 90 ? 8.841 -0.874 -2.504 1.00 97.19 90 SER A CA 1
ATOM 696 C C . SER A 1 90 ? 9.463 -2.120 -1.866 1.00 97.19 90 SER A C 1
ATOM 698 O O . SER A 1 90 ? 8.872 -3.190 -1.904 1.00 97.19 90 SER A O 1
ATOM 700 N N . CYS A 1 91 ? 10.619 -1.980 -1.213 1.00 97.81 91 CYS A N 1
ATOM 701 C CA . CYS A 1 91 ? 11.293 -3.093 -0.542 1.00 97.81 91 CYS A CA 1
ATOM 702 C C . CYS A 1 91 ? 10.469 -3.669 0.626 1.00 97.81 91 CYS A C 1
ATOM 704 O O . CYS A 1 91 ? 10.267 -4.881 0.698 1.00 97.81 91 CYS A O 1
ATOM 706 N N . GLY A 1 92 ? 9.959 -2.809 1.515 1.00 98.06 92 GLY A N 1
ATOM 707 C CA . GLY A 1 92 ? 9.195 -3.234 2.692 1.00 98.06 92 GLY A CA 1
ATOM 708 C C . GLY A 1 92 ? 7.871 -3.901 2.327 1.00 98.06 92 GLY A C 1
ATOM 709 O O . GLY A 1 92 ? 7.531 -4.937 2.894 1.00 98.06 92 GLY A O 1
ATOM 710 N N . LEU A 1 93 ? 7.165 -3.370 1.324 1.00 97.94 93 LEU A N 1
ATOM 711 C CA . LEU A 1 93 ? 5.939 -3.973 0.799 1.00 97.94 93 LEU A CA 1
ATOM 712 C C . LEU A 1 93 ? 6.209 -5.313 0.107 1.00 97.94 93 LEU A C 1
ATOM 714 O O . LEU A 1 93 ? 5.466 -6.265 0.341 1.00 97.94 93 LEU A O 1
ATOM 718 N N . SER A 1 94 ? 7.285 -5.433 -0.678 1.00 97.50 94 SER A N 1
ATOM 719 C CA . SER A 1 94 ? 7.672 -6.716 -1.279 1.00 97.50 94 SER A CA 1
ATOM 720 C C . SER A 1 94 ? 8.012 -7.767 -0.219 1.00 97.50 94 SER A C 1
ATOM 722 O O . SER A 1 94 ? 7.576 -8.913 -0.326 1.00 97.50 94 SER A O 1
ATOM 724 N N . ALA A 1 95 ? 8.740 -7.383 0.834 1.00 97.94 95 ALA A N 1
ATOM 725 C CA . ALA A 1 95 ? 9.042 -8.272 1.954 1.00 97.94 95 ALA A CA 1
ATOM 726 C C . ALA A 1 95 ? 7.768 -8.699 2.700 1.00 97.94 95 ALA A C 1
ATOM 728 O O . ALA A 1 95 ? 7.572 -9.890 2.946 1.00 97.94 95 ALA A O 1
ATOM 729 N N . ALA A 1 96 ? 6.878 -7.748 3.003 1.00 98.06 96 ALA A N 1
ATOM 730 C CA . ALA A 1 96 ? 5.600 -8.014 3.659 1.00 98.06 96 ALA A CA 1
ATOM 731 C C . ALA A 1 96 ? 4.722 -8.970 2.838 1.00 98.06 96 ALA A C 1
ATOM 733 O O . ALA A 1 96 ? 4.166 -9.916 3.393 1.00 98.06 96 ALA A O 1
ATOM 734 N N . TYR A 1 97 ? 4.644 -8.767 1.518 1.00 97.62 97 TYR A N 1
ATOM 735 C CA . TYR A 1 97 ? 3.892 -9.630 0.606 1.00 97.62 97 TYR A CA 1
ATOM 736 C C . TYR A 1 97 ? 4.415 -11.071 0.623 1.00 97.62 97 TYR A C 1
ATOM 738 O O . TYR A 1 97 ? 3.645 -12.010 0.830 1.00 97.62 97 TYR A O 1
ATOM 746 N N . MET A 1 98 ? 5.729 -11.253 0.457 1.00 97.69 98 MET A N 1
ATOM 747 C CA . MET A 1 98 ? 6.328 -12.589 0.425 1.00 97.69 98 MET A CA 1
ATOM 748 C C . MET A 1 98 ? 6.169 -13.315 1.763 1.00 97.69 98 MET A C 1
ATOM 750 O O . MET A 1 98 ? 5.804 -14.492 1.778 1.00 97.69 98 MET A O 1
ATOM 754 N N . LEU A 1 99 ? 6.383 -12.616 2.883 1.00 97.44 99 LEU A N 1
ATOM 755 C CA . LEU A 1 99 ? 6.209 -13.184 4.220 1.00 97.44 99 LEU A CA 1
ATOM 756 C C . LEU A 1 99 ? 4.747 -13.547 4.498 1.00 97.44 99 LEU A C 1
ATOM 758 O O . LEU A 1 99 ? 4.481 -14.671 4.913 1.00 97.44 99 LEU A O 1
ATOM 762 N N . GLY A 1 100 ? 3.801 -12.649 4.208 1.00 97.00 100 GLY A N 1
ATOM 763 C CA . GLY A 1 100 ? 2.374 -12.901 4.422 1.00 97.00 100 GLY A CA 1
ATOM 764 C C . GLY A 1 100 ? 1.837 -14.062 3.580 1.00 97.00 100 GLY A C 1
ATOM 765 O O . GLY A 1 100 ? 0.990 -14.821 4.044 1.00 97.00 100 GLY A O 1
ATOM 766 N N . LYS A 1 101 ? 2.372 -14.254 2.366 1.00 96.00 101 LYS A N 1
ATOM 767 C CA . LYS A 1 101 ? 2.022 -15.384 1.492 1.00 96.00 101 LYS A CA 1
ATOM 768 C C . LYS A 1 101 ? 2.608 -16.712 1.976 1.00 96.00 101 LYS A C 1
ATOM 770 O O . LYS A 1 101 ? 1.932 -17.733 1.909 1.00 96.00 101 LYS A O 1
ATOM 775 N N . GLN A 1 102 ? 3.860 -16.719 2.437 1.00 97.56 102 GLN A N 1
ATOM 776 C CA . GLN A 1 102 ? 4.550 -17.948 2.855 1.00 97.56 102 GLN A CA 1
ATOM 777 C C . GLN A 1 102 ? 4.198 -18.387 4.279 1.00 97.56 102 GLN A C 1
ATOM 779 O O . GLN A 1 102 ? 4.225 -19.581 4.574 1.00 97.56 102 GLN A O 1
ATOM 784 N N . ARG A 1 103 ? 3.911 -17.433 5.167 1.00 97.25 103 ARG A N 1
ATOM 785 C CA . ARG A 1 103 ? 3.699 -17.643 6.602 1.00 97.25 103 ARG A CA 1
ATOM 786 C C . ARG A 1 103 ? 2.462 -16.884 7.090 1.00 97.25 103 ARG A C 1
ATOM 788 O O . ARG A 1 103 ? 2.590 -15.935 7.863 1.00 97.25 103 ARG A O 1
ATOM 795 N N . PRO A 1 104 ? 1.256 -17.298 6.655 1.00 96.06 104 PRO A N 1
ATOM 796 C CA . PRO A 1 104 ? 0.001 -16.651 7.047 1.00 96.06 104 PRO A CA 1
ATOM 797 C C . PRO A 1 104 ? -0.322 -16.801 8.544 1.00 96.06 104 PRO A C 1
ATOM 799 O O . PRO A 1 104 ? -1.250 -16.172 9.040 1.00 96.06 104 PRO A O 1
ATOM 802 N N . ASP A 1 105 ? 0.416 -17.654 9.254 1.00 97.06 105 ASP A N 1
ATOM 803 C CA . ASP A 1 105 ? 0.328 -17.861 10.695 1.00 97.06 105 ASP A CA 1
ATOM 804 C C . ASP A 1 105 ? 1.030 -16.769 11.521 1.00 97.06 105 ASP A C 1
ATOM 806 O O . ASP A 1 105 ? 0.721 -16.623 12.701 1.00 97.06 105 ASP A O 1
ATOM 810 N N . LEU A 1 106 ? 1.954 -16.006 10.923 1.00 97.25 106 LEU A N 1
ATOM 811 C CA . LEU A 1 106 ? 2.725 -14.978 11.626 1.00 97.25 106 LEU A CA 1
ATOM 812 C C . LEU A 1 106 ? 2.002 -13.626 11.651 1.00 97.25 106 LEU A C 1
ATOM 814 O O . LEU A 1 106 ? 1.473 -13.154 10.643 1.00 97.25 106 LEU A O 1
ATOM 818 N N . LYS A 1 107 ? 2.069 -12.944 12.796 1.00 97.38 107 LYS A N 1
ATOM 819 C CA . LYS A 1 107 ? 1.604 -11.566 12.979 1.00 97.38 107 LYS A CA 1
ATOM 820 C C . LYS A 1 107 ? 2.670 -10.585 12.493 1.00 97.38 107 LYS A C 1
ATOM 822 O O . LYS A 1 107 ? 3.645 -10.307 13.195 1.00 97.38 107 LYS A O 1
ATOM 827 N N . ILE A 1 108 ? 2.470 -10.050 11.290 1.00 98.25 108 ILE A N 1
ATOM 828 C CA . ILE A 1 108 ? 3.388 -9.104 10.643 1.00 98.25 108 ILE A CA 1
ATOM 829 C C . ILE A 1 108 ? 2.837 -7.679 10.780 1.00 98.25 108 ILE A C 1
ATOM 831 O O . ILE A 1 108 ? 1.835 -7.339 10.154 1.00 98.25 108 ILE A O 1
ATOM 835 N N . ALA A 1 109 ? 3.506 -6.832 11.565 1.00 98.31 109 ALA A N 1
ATOM 836 C CA . ALA A 1 109 ? 3.191 -5.408 11.670 1.00 98.31 109 ALA A CA 1
ATOM 837 C C . ALA A 1 109 ? 4.028 -4.592 10.672 1.00 98.31 109 ALA A C 1
ATOM 839 O O . ALA A 1 109 ? 5.257 -4.655 10.691 1.00 98.31 109 ALA A O 1
ATOM 840 N N . LEU A 1 110 ? 3.377 -3.793 9.823 1.00 98.19 110 LEU A N 1
ATOM 841 C CA . LEU A 1 110 ? 4.037 -2.861 8.903 1.00 98.19 110 LEU A CA 1
ATOM 842 C C . LEU A 1 110 ? 3.833 -1.425 9.394 1.00 98.19 110 LEU A C 1
ATOM 844 O O . LEU A 1 110 ? 2.713 -0.919 9.390 1.00 98.19 110 LEU A O 1
ATOM 848 N N . ILE A 1 111 ? 4.916 -0.774 9.809 1.00 98.31 111 ILE A N 1
ATOM 849 C CA . ILE A 1 111 ? 4.893 0.579 10.368 1.00 98.31 111 ILE A CA 1
ATOM 850 C C . ILE A 1 111 ? 5.461 1.555 9.344 1.00 98.31 111 ILE A C 1
ATOM 852 O O . ILE A 1 111 ? 6.620 1.451 8.953 1.00 98.31 111 ILE A O 1
ATOM 856 N N . GLU A 1 112 ? 4.652 2.524 8.933 1.00 98.31 112 GLU A N 1
ATOM 857 C CA . GLU A 1 112 ? 5.021 3.571 7.980 1.00 98.31 112 GLU A CA 1
ATOM 858 C C . GLU A 1 112 ? 4.908 4.947 8.640 1.00 98.31 112 GLU A C 1
ATOM 860 O O . GLU A 1 112 ? 3.989 5.202 9.418 1.00 98.31 112 GLU A O 1
ATOM 865 N N . ALA A 1 113 ? 5.862 5.830 8.344 1.00 98.06 113 ALA A N 1
ATOM 866 C CA . ALA A 1 113 ? 5.913 7.170 8.917 1.00 98.06 113 ALA A CA 1
ATOM 867 C C . ALA A 1 113 ? 4.923 8.133 8.242 1.00 98.06 113 ALA A C 1
ATOM 869 O O . ALA A 1 113 ? 4.397 9.043 8.884 1.00 98.06 113 ALA A O 1
ATOM 870 N N . SER A 1 114 ? 4.687 7.954 6.942 1.00 97.38 114 SER A N 1
ATOM 871 C CA . SER A 1 114 ? 3.786 8.783 6.142 1.00 97.38 114 SER A CA 1
ATOM 872 C C . SER A 1 114 ? 2.341 8.284 6.198 1.00 97.38 114 SER A C 1
ATOM 874 O O . SER A 1 114 ? 2.074 7.103 6.388 1.00 97.38 114 SER A O 1
ATOM 876 N N . VAL A 1 115 ? 1.377 9.178 5.950 1.00 96.88 115 VAL A N 1
ATOM 877 C CA . VAL A 1 115 ? -0.034 8.775 5.777 1.00 96.88 115 VAL A CA 1
ATOM 878 C C . VAL A 1 115 ? -0.195 7.883 4.542 1.00 96.88 115 VAL A C 1
ATOM 880 O O . VAL A 1 115 ? -0.943 6.910 4.556 1.00 96.88 115 VAL A O 1
ATOM 883 N N . SER A 1 116 ? 0.510 8.221 3.463 1.00 96.06 116 SER A N 1
ATOM 884 C CA . SER A 1 116 ? 0.554 7.444 2.229 1.00 96.06 116 SER A CA 1
ATOM 885 C C . SER A 1 116 ? 1.697 6.419 2.278 1.00 96.06 116 SER A C 1
ATOM 887 O O . SER A 1 116 ? 2.856 6.841 2.346 1.00 96.06 116 SER A O 1
ATOM 889 N N . PRO A 1 117 ? 1.424 5.104 2.178 1.00 96.81 117 PRO A N 1
ATOM 890 C CA . PRO A 1 117 ? 2.476 4.110 1.977 1.00 96.81 117 PRO A CA 1
ATOM 891 C C . PRO A 1 117 ? 3.062 4.213 0.559 1.00 96.81 117 PRO A C 1
ATOM 893 O O . PRO A 1 117 ? 2.657 5.056 -0.236 1.00 96.81 117 PRO A O 1
ATOM 896 N N . GLY A 1 118 ? 4.037 3.371 0.228 1.00 95.25 118 GLY A N 1
ATOM 897 C CA . GLY A 1 118 ? 4.679 3.282 -1.091 1.00 95.25 118 GLY A CA 1
ATOM 898 C C . GLY A 1 118 ? 6.061 3.938 -1.157 1.00 95.25 118 GLY A C 1
ATOM 899 O O . GLY A 1 118 ? 6.900 3.535 -1.966 1.00 95.25 118 GLY A O 1
ATOM 900 N N . GLY A 1 119 ? 6.352 4.901 -0.276 1.00 96.06 119 GLY A N 1
ATOM 901 C CA . GLY A 1 119 ? 7.644 5.590 -0.235 1.00 96.06 119 GLY A CA 1
ATOM 902 C C . GLY A 1 119 ? 7.994 6.232 -1.584 1.00 96.06 119 GLY A C 1
ATOM 903 O O . GLY A 1 119 ? 7.225 7.019 -2.121 1.00 96.06 119 GLY A O 1
ATOM 904 N N . GLY A 1 120 ? 9.150 5.885 -2.155 1.00 94.56 120 GLY A N 1
ATOM 905 C CA . GLY A 1 120 ? 9.589 6.393 -3.462 1.00 94.56 120 GLY A CA 1
ATOM 906 C C . GLY A 1 120 ? 8.993 5.680 -4.681 1.00 94.56 120 GLY A C 1
ATOM 907 O O . GLY A 1 120 ? 9.334 6.038 -5.800 1.00 94.56 120 GLY A O 1
ATOM 908 N N . ALA A 1 121 ? 8.137 4.669 -4.499 1.00 95.69 121 ALA A N 1
ATOM 909 C CA . ALA A 1 121 ? 7.642 3.831 -5.597 1.00 95.69 121 ALA A CA 1
ATOM 910 C C . ALA A 1 121 ? 6.476 4.448 -6.394 1.00 95.69 121 ALA A C 1
ATOM 912 O O . ALA A 1 121 ? 5.956 3.811 -7.307 1.00 95.69 121 ALA A O 1
ATOM 913 N N . TRP A 1 122 ? 6.054 5.669 -6.054 1.00 94.75 122 TRP A N 1
ATOM 914 C CA . TRP A 1 122 ? 4.984 6.384 -6.758 1.00 94.75 122 TRP A CA 1
ATOM 915 C C . TRP A 1 122 ? 5.411 6.930 -8.125 1.00 94.75 122 TRP A C 1
ATOM 917 O O . TRP A 1 122 ? 4.558 7.161 -8.979 1.00 94.75 122 TRP A O 1
ATOM 927 N N . LEU A 1 123 ? 6.709 7.168 -8.325 1.00 94.81 123 LEU A N 1
ATOM 928 C CA . LEU A 1 123 ? 7.274 7.767 -9.533 1.00 94.81 123 LEU A CA 1
ATOM 929 C C . LEU A 1 123 ? 8.591 7.077 -9.907 1.00 94.81 123 LEU A C 1
ATOM 931 O O . LEU A 1 123 ? 9.232 6.422 -9.086 1.00 94.81 123 LEU A O 1
ATOM 935 N N . GLY A 1 124 ? 9.002 7.257 -11.156 1.00 93.31 124 GLY A N 1
ATOM 936 C CA . GLY A 1 124 ? 10.347 6.978 -11.635 1.00 93.31 124 GLY A CA 1
ATOM 937 C C . GLY A 1 124 ? 11.316 8.139 -11.372 1.00 93.31 124 GLY A C 1
ATOM 938 O O . GLY A 1 124 ? 11.083 9.033 -10.554 1.00 93.31 124 GLY A O 1
ATOM 939 N N . GLY A 1 125 ? 12.443 8.132 -12.085 1.00 94.31 125 GLY A N 1
ATOM 940 C CA . GLY A 1 125 ? 13.452 9.188 -11.985 1.00 94.31 125 GLY A CA 1
ATOM 941 C C . GLY A 1 125 ? 12.950 10.533 -12.518 1.00 94.31 125 GLY A C 1
ATOM 942 O O . GLY A 1 125 ? 12.188 10.579 -13.479 1.00 94.31 125 GLY A O 1
ATOM 943 N N . GLN A 1 126 ? 13.400 11.634 -11.906 1.00 96.19 126 GLN A N 1
ATOM 944 C CA . GLN A 1 126 ? 13.110 13.002 -12.367 1.00 96.19 126 GLN A CA 1
ATOM 945 C C . GLN A 1 126 ? 11.602 13.306 -12.513 1.00 96.19 126 GLN A C 1
ATOM 947 O O . GLN A 1 126 ? 11.191 14.059 -13.388 1.00 96.19 126 GLN A O 1
ATOM 952 N N . LEU A 1 127 ? 10.773 12.728 -11.635 1.00 95.00 127 LEU A N 1
ATOM 953 C CA . LEU A 1 127 ? 9.307 12.853 -11.645 1.00 95.00 127 LEU A CA 1
ATOM 954 C C . LEU A 1 127 ? 8.610 12.236 -12.871 1.00 95.00 127 LEU A C 1
ATOM 956 O O . LEU A 1 127 ? 7.404 12.417 -13.040 1.00 95.00 127 LEU A O 1
ATOM 960 N N . PHE A 1 128 ? 9.324 11.483 -13.709 1.00 94.31 128 PHE A N 1
ATOM 961 C CA . PHE A 1 128 ? 8.695 10.678 -14.753 1.00 94.31 128 PHE A CA 1
ATOM 962 C C . PHE A 1 128 ? 7.962 9.476 -14.154 1.00 94.31 128 PHE A C 1
ATOM 964 O O . PHE A 1 128 ? 8.200 9.093 -13.013 1.00 94.31 128 PHE A O 1
ATOM 971 N N . SER A 1 129 ? 7.040 8.884 -14.911 1.00 93.50 129 SER A N 1
ATOM 972 C CA . SER A 1 129 ? 6.126 7.861 -14.381 1.00 93.50 129 SER A CA 1
ATOM 973 C C . SER A 1 129 ? 6.618 6.423 -14.540 1.00 93.50 129 SER A C 1
ATOM 975 O O . SER A 1 129 ? 6.221 5.565 -13.759 1.00 93.50 129 SER A O 1
ATOM 977 N N . ALA A 1 130 ? 7.442 6.151 -15.555 1.00 94.69 130 ALA A N 1
ATOM 978 C CA . ALA A 1 130 ? 7.836 4.793 -15.906 1.00 94.69 130 ALA A CA 1
ATOM 979 C C . ALA A 1 130 ? 8.712 4.157 -14.817 1.00 94.69 130 ALA A C 1
ATOM 981 O O . ALA A 1 130 ? 9.703 4.747 -14.377 1.00 94.69 130 ALA A O 1
ATOM 982 N N . MET A 1 131 ? 8.370 2.928 -14.428 1.00 96.56 131 MET A N 1
ATOM 983 C CA . MET A 1 131 ? 9.170 2.123 -13.509 1.00 96.56 131 MET A CA 1
ATOM 984 C C . MET A 1 131 ? 9.884 1.025 -14.289 1.00 96.56 131 MET A C 1
ATOM 986 O O . MET A 1 131 ? 9.252 0.132 -14.848 1.00 96.56 131 MET A O 1
ATOM 990 N N . VAL A 1 132 ? 11.212 1.099 -14.315 1.00 96.31 132 VAL A N 1
ATOM 991 C CA . VAL A 1 132 ? 12.063 0.130 -15.008 1.00 96.31 132 VAL A CA 1
ATOM 992 C C . VAL A 1 132 ? 12.524 -0.938 -14.023 1.00 96.31 132 VAL A C 1
ATOM 994 O O . VAL A 1 132 ? 13.107 -0.616 -12.986 1.00 96.31 132 VAL A O 1
ATOM 997 N N . MET A 1 133 ? 12.314 -2.209 -14.360 1.00 97.50 133 MET A N 1
ATOM 998 C CA . MET A 1 133 ? 12.821 -3.346 -13.594 1.00 97.50 133 MET A CA 1
ATOM 999 C C . MET A 1 133 ? 13.661 -4.257 -14.484 1.00 97.50 133 MET A C 1
ATOM 1001 O O . MET A 1 133 ? 13.204 -4.739 -15.513 1.00 97.50 133 MET A O 1
ATOM 1005 N N . ARG A 1 134 ? 14.906 -4.524 -14.088 1.00 98.50 134 ARG A N 1
ATOM 1006 C CA . ARG A 1 134 ? 15.780 -5.468 -14.803 1.00 98.50 134 ARG A CA 1
ATOM 1007 C C . ARG A 1 134 ? 15.361 -6.908 -14.517 1.00 98.50 134 ARG A C 1
ATOM 1009 O O . ARG A 1 134 ? 14.998 -7.231 -13.385 1.00 98.50 134 ARG A O 1
ATOM 1016 N N . LYS A 1 135 ? 15.466 -7.792 -15.507 1.00 98.38 135 LYS A N 1
ATOM 1017 C CA . LYS A 1 135 ? 15.214 -9.226 -15.304 1.00 98.38 135 LYS A CA 1
ATOM 1018 C C . LYS A 1 135 ? 16.257 -9.813 -14.331 1.00 98.38 135 LYS A C 1
ATOM 1020 O O . LYS A 1 135 ? 17.415 -9.386 -14.367 1.00 98.38 135 LYS A O 1
ATOM 1025 N N . PRO A 1 136 ? 15.875 -10.739 -13.425 1.00 97.75 136 PRO A N 1
ATOM 1026 C CA . PRO A 1 136 ? 14.628 -11.519 -13.409 1.00 97.75 136 PRO A CA 1
ATOM 1027 C C . PRO A 1 136 ? 13.487 -10.940 -12.536 1.00 97.75 136 PRO A C 1
ATOM 1029 O O . PRO A 1 136 ? 12.640 -11.692 -12.052 1.00 97.75 136 PRO A O 1
ATOM 1032 N N . ALA A 1 137 ? 13.447 -9.626 -12.271 1.00 97.25 137 ALA A N 1
ATOM 1033 C CA . ALA A 1 137 ? 12.406 -9.030 -11.419 1.00 97.25 137 ALA A CA 1
ATOM 1034 C C . ALA A 1 137 ? 10.984 -9.095 -12.021 1.00 97.25 137 ALA A C 1
ATOM 1036 O O . ALA A 1 137 ? 9.999 -8.991 -11.293 1.00 97.25 137 ALA A O 1
ATOM 1037 N N . ASP A 1 138 ? 10.863 -9.340 -13.327 1.00 96.62 138 ASP A N 1
ATOM 1038 C CA . ASP A 1 138 ? 9.597 -9.586 -14.025 1.00 96.62 138 ASP A CA 1
ATOM 1039 C C . ASP A 1 138 ? 8.815 -10.776 -13.441 1.00 96.62 138 ASP A C 1
ATOM 1041 O O . ASP A 1 138 ? 7.586 -10.791 -13.476 1.00 96.62 138 ASP A O 1
ATOM 1045 N N . ALA A 1 139 ? 9.504 -11.758 -12.845 1.00 97.38 139 ALA A N 1
ATOM 1046 C CA . ALA A 1 139 ? 8.858 -12.879 -12.168 1.00 97.38 139 ALA A CA 1
ATOM 1047 C C . ALA A 1 139 ? 7.986 -12.413 -10.991 1.00 97.38 139 ALA A C 1
ATOM 1049 O O . ALA A 1 139 ? 6.903 -12.955 -10.775 1.00 97.38 139 ALA A O 1
ATOM 1050 N N . PHE A 1 140 ? 8.432 -11.383 -10.266 1.00 96.81 140 PHE A N 1
ATOM 1051 C CA . PHE A 1 140 ? 7.673 -10.801 -9.163 1.00 96.81 140 PHE A CA 1
ATOM 1052 C C . 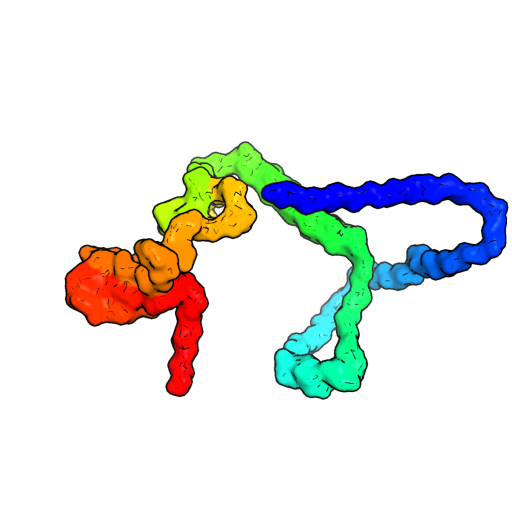PHE A 1 140 ? 6.461 -10.010 -9.668 1.00 96.81 140 PHE A C 1
ATOM 1054 O O . PHE A 1 140 ? 5.378 -10.117 -9.100 1.00 96.81 140 PHE A O 1
ATOM 1061 N N . LEU A 1 141 ? 6.605 -9.280 -10.779 1.00 95.56 141 LEU A N 1
ATOM 1062 C CA . LEU A 1 141 ? 5.488 -8.566 -11.406 1.00 95.56 141 LEU A CA 1
ATOM 1063 C C . LEU A 1 141 ? 4.403 -9.531 -11.896 1.00 95.56 141 LEU A C 1
ATOM 1065 O O . LEU A 1 141 ? 3.221 -9.279 -11.672 1.00 95.56 141 LEU A O 1
ATOM 1069 N N . ARG A 1 142 ? 4.794 -10.673 -12.478 1.00 95.69 142 ARG A N 1
ATOM 1070 C CA . ARG A 1 142 ? 3.855 -11.740 -12.859 1.00 95.69 142 ARG A CA 1
ATOM 1071 C C . ARG A 1 142 ? 3.123 -12.339 -11.659 1.00 95.69 142 ARG A C 1
ATOM 1073 O O . ARG A 1 142 ? 1.928 -12.584 -11.763 1.00 95.69 142 ARG A O 1
ATOM 1080 N N . ASP A 1 143 ? 3.807 -12.545 -10.532 1.00 95.44 143 ASP A N 1
ATOM 1081 C CA . ASP A 1 143 ? 3.179 -13.057 -9.302 1.00 95.44 143 ASP A CA 1
ATOM 1082 C C . ASP A 1 143 ? 2.177 -12.058 -8.692 1.00 95.44 143 ASP A C 1
ATOM 1084 O O . ASP A 1 143 ? 1.151 -12.459 -8.143 1.00 95.44 143 ASP A O 1
ATOM 1088 N N . LEU A 1 144 ? 2.439 -10.753 -8.835 1.00 94.19 144 LEU A N 1
ATOM 1089 C CA . LEU A 1 144 ? 1.530 -9.680 -8.420 1.00 94.19 144 LEU A CA 1
ATOM 1090 C C . LEU A 1 144 ? 0.412 -9.377 -9.432 1.00 94.19 144 LEU A C 1
ATOM 1092 O O . LEU A 1 144 ? -0.528 -8.662 -9.089 1.00 94.19 144 LEU A O 1
ATOM 1096 N N . GLY A 1 145 ? 0.504 -9.887 -10.664 1.00 94.38 145 GLY A N 1
ATOM 1097 C CA . GLY A 1 145 ? -0.423 -9.553 -11.748 1.00 94.38 145 GLY A CA 1
ATOM 1098 C C . GLY A 1 145 ? -0.270 -8.119 -12.271 1.00 94.38 145 GLY A C 1
ATOM 1099 O O . GLY A 1 145 ? -1.244 -7.530 -12.730 1.00 94.38 145 GLY A O 1
ATOM 1100 N N . VAL A 1 146 ? 0.931 -7.540 -12.176 1.00 93.25 146 VAL A N 1
ATOM 1101 C CA . VAL A 1 146 ? 1.236 -6.202 -12.702 1.00 93.25 146 VAL A CA 1
ATOM 1102 C C . VAL A 1 146 ? 1.684 -6.323 -14.154 1.00 93.25 146 VAL A C 1
ATOM 1104 O O . VAL A 1 146 ? 2.657 -7.015 -14.454 1.00 93.25 146 VAL A O 1
ATOM 1107 N N . GLU A 1 147 ? 0.990 -5.628 -15.051 1.00 92.94 147 GLU A N 1
ATOM 1108 C CA . GLU A 1 147 ? 1.334 -5.577 -16.471 1.00 92.94 147 GLU A CA 1
ATOM 1109 C C . GLU A 1 147 ? 2.591 -4.730 -16.723 1.00 92.94 147 GLU A C 1
ATOM 1111 O O . GLU A 1 147 ? 2.842 -3.724 -16.052 1.00 92.94 147 GLU A O 1
ATOM 1116 N N . TYR A 1 148 ? 3.386 -5.136 -17.711 1.00 95.06 148 TYR A N 1
ATOM 1117 C CA . TYR A 1 148 ? 4.615 -4.458 -18.111 1.00 95.06 148 TYR A CA 1
ATOM 1118 C C . TYR A 1 148 ? 4.898 -4.668 -19.601 1.00 95.06 148 TYR A C 1
ATOM 1120 O O . TYR A 1 148 ? 4.484 -5.668 -20.188 1.00 95.06 148 TYR A O 1
ATOM 1128 N N . ASP A 1 149 ? 5.657 -3.748 -20.187 1.00 96.50 149 ASP A N 1
ATOM 1129 C CA . ASP A 1 149 ? 6.243 -3.906 -21.517 1.00 96.50 149 ASP A CA 1
ATOM 1130 C C . ASP A 1 149 ? 7.622 -4.567 -21.396 1.00 96.50 149 ASP A C 1
ATOM 1132 O O . ASP A 1 149 ? 8.413 -4.201 -20.525 1.00 96.50 149 ASP A O 1
ATOM 1136 N N . ASP A 1 150 ? 7.913 -5.551 -22.247 1.00 96.69 150 ASP A N 1
ATOM 1137 C CA . ASP A 1 150 ? 9.195 -6.263 -22.263 1.00 96.69 150 ASP A CA 1
ATOM 1138 C C . ASP A 1 150 ? 10.152 -5.644 -23.292 1.00 96.69 150 ASP A C 1
ATOM 1140 O O . ASP A 1 150 ? 9.850 -5.615 -24.483 1.00 96.69 150 ASP A O 1
ATOM 1144 N N . GLU A 1 151 ? 11.311 -5.176 -22.826 1.00 97.25 151 GLU A N 1
ATOM 1145 C CA . GLU A 1 151 ? 12.346 -4.488 -23.615 1.00 97.25 151 GLU A CA 1
ATOM 1146 C C . GLU A 1 151 ? 13.651 -5.315 -23.681 1.00 97.25 151 GLU A C 1
ATOM 1148 O O . GLU A 1 151 ? 14.750 -4.789 -23.867 1.00 97.25 151 GLU A O 1
ATOM 1153 N N . GLY A 1 152 ? 13.567 -6.638 -23.490 1.00 96.88 152 GLY A N 1
ATOM 1154 C CA . GLY A 1 152 ? 14.721 -7.540 -23.523 1.00 96.88 152 GLY A CA 1
ATOM 1155 C C . GLY A 1 152 ? 15.282 -7.809 -22.129 1.00 96.88 152 GLY A C 1
ATOM 1156 O O . GLY A 1 152 ? 14.747 -8.648 -21.408 1.00 96.88 152 GLY A O 1
ATOM 1157 N N . ASP A 1 153 ? 16.365 -7.135 -21.733 1.00 98.25 153 ASP A N 1
ATOM 1158 C CA . ASP A 1 153 ? 17.027 -7.357 -20.430 1.00 98.25 153 ASP A CA 1
ATOM 1159 C C . ASP A 1 153 ? 16.299 -6.684 -19.247 1.00 98.25 153 ASP A C 1
ATOM 1161 O O . ASP A 1 153 ? 16.625 -6.903 -18.072 1.00 98.25 153 ASP A O 1
ATOM 1165 N N . PHE A 1 154 ? 15.301 -5.854 -19.539 1.00 98.19 154 PHE A N 1
ATOM 1166 C CA . PHE A 1 154 ? 14.470 -5.172 -18.557 1.00 98.19 154 PHE A CA 1
ATOM 1167 C C . PHE A 1 154 ? 13.026 -5.062 -19.044 1.00 98.19 154 PHE A C 1
ATOM 1169 O O . PHE A 1 154 ? 12.724 -5.276 -20.215 1.00 98.19 154 PHE A O 1
ATOM 1176 N N . VAL A 1 155 ? 12.136 -4.740 -18.113 1.00 97.56 155 VAL A N 1
ATOM 1177 C CA . VAL A 1 155 ? 10.719 -4.486 -18.357 1.00 97.56 155 VAL A CA 1
ATOM 1178 C C . VAL A 1 155 ? 10.338 -3.105 -17.835 1.00 97.56 155 VAL A C 1
ATOM 1180 O O . VAL A 1 155 ? 11.006 -2.561 -16.946 1.00 97.56 155 VAL A O 1
ATOM 1183 N N . VAL A 1 156 ? 9.262 -2.539 -18.374 1.00 96.94 156 VAL A N 1
ATOM 1184 C CA . VAL A 1 156 ? 8.781 -1.198 -18.033 1.00 96.94 156 VAL A CA 1
ATOM 1185 C C . VAL A 1 156 ? 7.311 -1.249 -17.634 1.00 96.94 156 VAL A C 1
ATOM 1187 O O . VAL A 1 156 ? 6.454 -1.642 -18.419 1.00 96.94 156 VAL A O 1
ATOM 1190 N N . VAL A 1 157 ? 6.999 -0.807 -16.416 1.00 94.56 157 VAL A N 1
ATOM 1191 C CA . VAL A 1 157 ? 5.614 -0.608 -15.963 1.00 94.56 157 VAL A CA 1
ATOM 1192 C C . VAL A 1 157 ? 5.185 0.813 -16.339 1.00 94.56 157 VAL A C 1
ATOM 1194 O O . VAL A 1 157 ? 5.791 1.789 -15.883 1.00 94.56 157 VAL A O 1
ATOM 1197 N N . LYS A 1 158 ? 4.153 0.932 -17.188 1.00 75.38 158 LYS A N 1
ATOM 1198 C CA . LYS A 1 158 ? 3.706 2.201 -17.801 1.00 75.38 158 LYS A CA 1
ATOM 1199 C C . LYS A 1 158 ? 3.150 3.217 -16.795 1.00 75.38 158 LYS A C 1
ATOM 1201 O O . LYS A 1 158 ? 3.420 4.410 -16.913 1.00 75.38 158 LYS A O 1
ATOM 1206 N N . HIS A 1 159 ? 2.386 2.764 -15.801 1.00 67.81 159 HIS A N 1
ATOM 1207 C CA . HIS A 1 159 ? 1.897 3.609 -14.713 1.00 67.81 159 HIS A CA 1
ATOM 1208 C C . HIS A 1 159 ? 1.800 2.780 -13.432 1.00 67.81 159 HIS A C 1
ATOM 1210 O O . HIS A 1 159 ? 1.147 1.741 -13.424 1.00 67.81 159 HIS A O 1
ATOM 1216 N N . ALA A 1 160 ? 2.417 3.242 -12.341 1.00 52.53 160 ALA A N 1
ATOM 1217 C CA . ALA A 1 160 ? 2.408 2.540 -11.052 1.00 52.53 160 ALA A CA 1
ATOM 1218 C C . ALA A 1 160 ? 0.992 2.372 -10.443 1.00 52.53 160 ALA A C 1
ATOM 1220 O O . ALA A 1 160 ? 0.838 1.678 -9.442 1.00 52.53 160 ALA A O 1
ATOM 1221 N N . VAL A 1 161 ? -0.041 2.982 -11.049 1.00 43.84 161 VAL A N 1
ATOM 1222 C CA . VAL A 1 161 ? -1.460 2.880 -10.670 1.00 43.84 161 VAL A CA 1
ATOM 1223 C C . VAL A 1 161 ? -2.360 2.903 -11.917 1.00 43.84 161 VAL A C 1
ATOM 1225 O O . VAL A 1 161 ? -3.117 3.843 -12.133 1.00 43.84 161 VAL A O 1
ATOM 1228 N N . SER A 1 162 ? -2.306 1.906 -12.799 1.00 35.31 162 SER A N 1
ATOM 1229 C CA . SER A 1 162 ? -3.431 1.715 -13.729 1.00 35.31 162 SER A CA 1
ATOM 1230 C C . SER A 1 162 ? -3.638 0.246 -14.073 1.00 35.31 162 SER A C 1
ATOM 1232 O O . SER A 1 162 ? -2.726 -0.364 -14.623 1.00 35.31 162 SER A O 1
ATOM 1234 N N . PRO A 1 163 ? -4.815 -0.333 -13.777 1.00 39.28 163 PRO A N 1
ATOM 1235 C CA . PRO A 1 163 ? -5.236 -1.556 -14.429 1.00 39.28 163 PRO A CA 1
ATOM 1236 C C . PRO A 1 163 ? -5.681 -1.184 -15.848 1.00 39.28 163 PRO A C 1
ATOM 1238 O O . PRO A 1 163 ? -6.738 -0.576 -16.031 1.00 39.28 163 PRO A O 1
ATOM 1241 N N . SER A 1 164 ? -4.884 -1.516 -16.861 1.00 45.06 164 SER A N 1
ATOM 1242 C CA 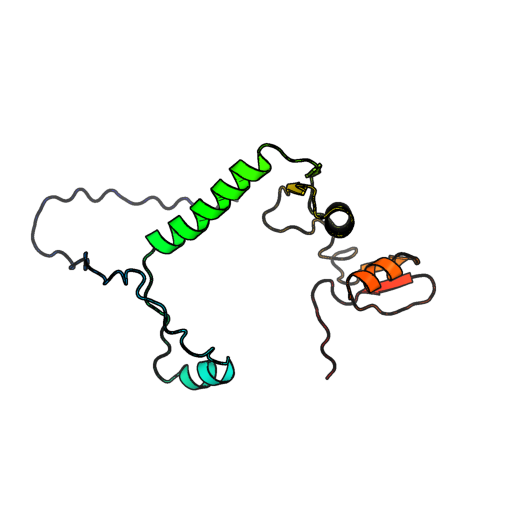. SER A 1 164 ? -5.357 -1.488 -18.245 1.00 45.06 164 SER A CA 1
ATOM 1243 C C . SER A 1 164 ? -6.386 -2.602 -18.417 1.00 45.06 164 SER A C 1
ATOM 1245 O O . SER A 1 164 ? -6.048 -3.767 -18.578 1.00 45.06 164 SER A O 1
ATOM 1247 N N . HIS A 1 165 ? -7.671 -2.258 -18.369 1.00 38.56 165 HIS A N 1
ATOM 1248 C CA . HIS A 1 165 ? -8.679 -3.104 -18.996 1.00 38.56 165 HIS A CA 1
ATOM 1249 C C . HIS A 1 165 ? -8.517 -2.954 -20.520 1.00 38.56 165 HIS A C 1
ATOM 1251 O O . HIS A 1 165 ? -8.371 -1.818 -20.984 1.00 38.56 165 HIS A O 1
ATOM 1257 N N . PRO A 1 166 ? -8.510 -4.043 -21.306 1.00 42.66 166 PRO A N 1
ATOM 1258 C CA . PRO A 1 166 ? -8.456 -3.936 -22.758 1.00 42.66 166 PRO A CA 1
ATOM 1259 C C . PRO A 1 166 ? -9.719 -3.228 -23.274 1.00 42.66 166 PRO A C 1
ATOM 1261 O O . PRO A 1 166 ? -10.828 -3.545 -22.836 1.00 42.66 166 PRO A O 1
ATOM 1264 N N . MET A 1 167 ? -9.528 -2.247 -24.165 1.00 34.03 167 MET A N 1
ATOM 1265 C CA . MET A 1 167 ? -10.597 -1.680 -25.001 1.00 34.03 167 MET A CA 1
ATOM 1266 C C . MET A 1 167 ? -11.038 -2.669 -26.077 1.00 34.03 167 MET A C 1
ATOM 1268 O O . MET A 1 167 ? -10.176 -3.448 -26.543 1.00 34.03 167 MET A O 1
#

InterPro domains:
  IPR036188 FAD/NAD(P)-binding domain superfamily [G3DSA:3.50.50.60] (80-165)
  IPR036188 FAD/NAD(P)-binding domain superfamily [SSF51905] (47-160)

Sequence (167 aa):
MSPPVATFDEVNTSRNGNSFAIKKDLPVHTKGNGQVKAHQTLETMASNWENGFTFAPIRESQVSRAMTRRYFQDLDNYAESDIVIVGAGSCGLSAAYMLGKQRPDLKIALIEASVSPGGGAWLGGQLFSAMVMRKPADAFLRDLGVEYDDEGDFVVVKHAVSPSHPM

Radius of gyration: 24.93 Å; chains: 1; bounding box: 53×51×55 Å

Organism: NCBI:txid574789